Protein AF-A0A9E4TEK5-F1 (afdb_monomer)

Solvent-accessible surface area (backbone atoms only — not comparable to full-atom values): 11184 Å² total; per-residue (Å²): 120,71,70,62,55,54,56,50,54,50,52,52,56,57,57,62,67,70,74,69,88,72,80,77,89,81,78,82,79,94,78,80,88,75,90,68,97,64,90,70,78,70,81,81,81,64,63,72,41,79,44,62,15,74,85,76,63,48,76,40,78,48,37,32,71,54,47,53,50,29,58,75,71,70,45,89,71,78,82,59,56,41,70,67,62,52,48,52,51,55,47,67,73,70,66,83,79,86,80,83,88,89,76,88,77,76,63,100,74,75,64,94,73,92,74,72,81,75,66,67,32,84,42,61,16,71,84,79,64,50,82,36,77,33,81,56,82,86,81,77,88,62,86,44,62,40,76,69,58,40,52,55,52,50,54,57,51,50,54,54,51,50,56,57,58,75,76,109

Radius of gyration: 35.4 Å; Cα contacts (8 Å, |Δi|>4): 98; chains: 1; bounding box: 81×54×98 Å

Sequence (168 aa):
MVFAIGVFVYLLVTIVFVQDGVYNDANLEPALVIKSPNHRRLPVSFVDRVLVCRDCGAKFAFTAGEQTFYASRGLENDPARCQRCRNARRAGAGSESPMGQGYVSYGPFASFGGRTPRQMHPATCDRCGELTEVPFMPRGDRPVYCSECFAMVRAATEDVAQVRARRR

Nearest PDB structures (foldseek):
  7vy3-assembly1_H  TM=2.499E-01  e=8.207E+00  Cereibacter sphaeroides f. sp. denitrificans
  9g6k-assembly1_LG  TM=1.595E-01  e=9.337E+00  Toxoplasma gondii

Structure (mmCIF, N/CA/C/O backbone):
data_AF-A0A9E4TEK5-F1
#
_entry.id   AF-A0A9E4TEK5-F1
#
loop_
_atom_site.group_PDB
_atom_site.id
_atom_site.type_symbol
_atom_site.label_atom_id
_atom_site.label_alt_id
_atom_site.label_comp_id
_atom_site.label_asym_id
_atom_site.label_entity_id
_atom_site.label_seq_id
_atom_site.pdbx_PDB_ins_code
_atom_site.Cartn_x
_atom_site.Cartn_y
_atom_site.Cartn_z
_atom_site.occupancy
_atom_site.B_iso_or_equiv
_atom_site.auth_seq_id
_atom_site.auth_comp_id
_atom_site.auth_asym_id
_atom_site.auth_atom_id
_atom_site.pdbx_PDB_model_num
ATOM 1 N N . MET A 1 1 ? 53.551 -24.738 -68.660 1.00 59.34 1 MET A N 1
ATOM 2 C CA . MET A 1 1 ? 54.115 -23.875 -67.593 1.00 59.34 1 MET A CA 1
ATOM 3 C C . MET A 1 1 ? 53.092 -22.910 -66.976 1.00 59.34 1 MET A C 1
ATOM 5 O O . MET A 1 1 ? 53.256 -22.565 -65.818 1.00 59.34 1 MET A O 1
ATOM 9 N N . VAL A 1 2 ? 52.005 -22.539 -67.670 1.00 56.16 2 VAL A N 1
ATOM 10 C CA . VAL A 1 2 ? 50.978 -21.596 -67.160 1.00 56.16 2 VAL A CA 1
ATOM 11 C C . VAL A 1 2 ? 50.070 -22.195 -66.063 1.00 56.16 2 VAL A C 1
ATOM 13 O O . VAL A 1 2 ? 49.671 -21.491 -65.143 1.00 56.16 2 VAL A O 1
ATOM 16 N N . PHE A 1 3 ? 49.820 -23.511 -66.084 1.00 57.38 3 PHE A N 1
ATOM 17 C CA . PHE A 1 3 ? 48.978 -24.185 -65.078 1.00 57.38 3 PHE A CA 1
ATOM 18 C C . PHE A 1 3 ? 49.604 -24.261 -63.672 1.00 57.38 3 PHE A C 1
ATOM 20 O O . PHE A 1 3 ? 48.878 -24.249 -62.685 1.00 57.38 3 PHE A O 1
ATOM 27 N N . ALA A 1 4 ? 50.937 -24.284 -63.555 1.00 64.50 4 ALA A N 1
ATOM 28 C CA . ALA A 1 4 ? 51.619 -24.369 -62.258 1.00 64.50 4 ALA A CA 1
ATOM 29 C C . ALA A 1 4 ? 51.625 -23.028 -61.500 1.00 64.50 4 ALA A C 1
ATOM 31 O O . ALA A 1 4 ? 51.549 -23.005 -60.275 1.00 64.50 4 ALA A O 1
ATOM 32 N N . ILE A 1 5 ? 51.651 -21.909 -62.231 1.00 70.75 5 ILE A N 1
ATOM 33 C CA . ILE A 1 5 ? 51.621 -20.558 -61.652 1.00 70.75 5 ILE A CA 1
ATOM 34 C C . ILE A 1 5 ? 50.225 -20.263 -61.080 1.00 70.75 5 ILE A C 1
ATOM 36 O O . ILE A 1 5 ? 50.113 -19.693 -59.999 1.00 70.75 5 ILE A O 1
ATOM 40 N N . GLY A 1 6 ? 49.158 -20.729 -61.743 1.00 67.81 6 GLY A N 1
ATOM 41 C CA . GLY A 1 6 ? 47.777 -20.545 -61.279 1.00 67.81 6 GLY A CA 1
ATOM 42 C C . GLY A 1 6 ? 47.461 -21.261 -59.961 1.00 67.81 6 GLY A C 1
ATOM 43 O O . GLY A 1 6 ? 46.843 -20.672 -59.079 1.00 67.81 6 GLY A O 1
ATOM 44 N N . VAL A 1 7 ? 47.940 -22.498 -59.783 1.00 73.00 7 VAL A N 1
ATOM 45 C CA . VAL A 1 7 ? 47.746 -23.263 -58.534 1.00 73.00 7 VAL A CA 1
ATOM 46 C C . VAL A 1 7 ? 48.543 -22.651 -57.377 1.00 73.00 7 VAL A C 1
ATOM 48 O O . VAL A 1 7 ? 48.069 -22.645 -56.244 1.00 73.00 7 VAL A O 1
ATOM 51 N N . PHE A 1 8 ? 49.713 -22.070 -57.659 1.00 73.75 8 PHE A N 1
ATOM 52 C CA . PHE A 1 8 ? 50.552 -21.414 -56.654 1.00 73.75 8 PHE A CA 1
ATOM 53 C C . PHE A 1 8 ? 49.972 -20.068 -56.194 1.00 73.75 8 PHE A C 1
ATOM 55 O O . PHE A 1 8 ? 49.961 -19.782 -55.000 1.00 73.75 8 PHE A O 1
ATOM 62 N N . VAL A 1 9 ? 49.407 -19.273 -57.112 1.00 72.69 9 VAL A N 1
ATOM 63 C CA . VAL A 1 9 ? 48.682 -18.036 -56.764 1.00 72.69 9 VAL A CA 1
ATOM 64 C C . VAL A 1 9 ? 47.406 -18.356 -55.981 1.00 72.69 9 VAL A C 1
ATOM 66 O O . VAL A 1 9 ? 47.109 -17.669 -55.010 1.00 72.69 9 VAL A O 1
ATOM 69 N N . TYR A 1 10 ? 46.688 -19.430 -56.326 1.00 70.94 10 TYR A N 1
ATOM 70 C CA . TYR A 1 10 ? 45.492 -19.845 -55.586 1.00 70.94 10 TYR A CA 1
ATOM 71 C C . TYR A 1 10 ? 45.824 -20.323 -54.162 1.00 70.94 10 TYR A C 1
ATOM 73 O O . TYR A 1 10 ? 45.184 -19.884 -53.209 1.00 70.94 10 TYR A O 1
ATOM 81 N N . LEU A 1 11 ? 46.873 -21.140 -53.993 1.00 73.56 11 LEU A N 1
ATOM 82 C CA . LEU A 1 11 ? 47.337 -21.578 -52.670 1.00 73.56 11 LEU A CA 1
ATOM 83 C C . LEU 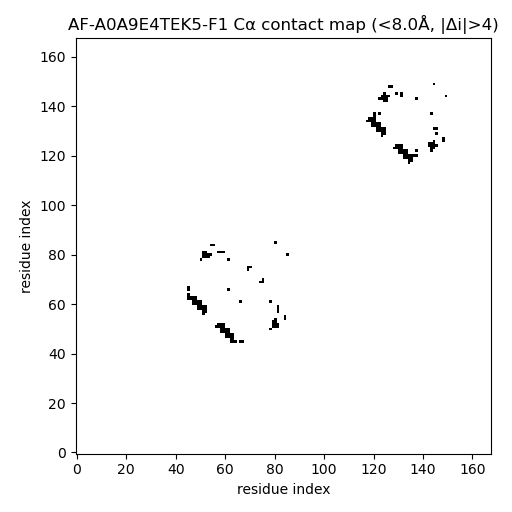A 1 11 ? 47.817 -20.401 -51.809 1.00 73.56 11 LEU A C 1
ATOM 85 O O . LEU A 1 11 ? 47.437 -20.310 -50.643 1.00 73.56 11 LEU A O 1
ATOM 89 N N . LEU A 1 12 ? 48.577 -19.458 -52.374 1.00 70.88 12 LEU A N 1
ATOM 90 C CA . LEU A 1 12 ? 49.027 -18.274 -51.635 1.00 70.88 12 LEU A CA 1
ATOM 91 C C . LEU A 1 12 ? 47.870 -17.336 -51.245 1.00 70.88 12 LEU A C 1
ATOM 93 O O . LEU A 1 12 ? 47.862 -16.839 -50.121 1.00 70.88 12 LEU A O 1
ATOM 97 N N . VAL A 1 13 ? 46.859 -17.146 -52.104 1.00 69.12 13 VAL A N 1
ATOM 98 C CA . VAL A 1 13 ? 45.663 -16.338 -51.778 1.00 69.12 13 VAL A CA 1
ATOM 99 C C . VAL A 1 13 ? 44.823 -16.993 -50.675 1.00 69.12 13 VAL A C 1
ATOM 101 O O . VAL A 1 13 ? 44.329 -16.290 -49.796 1.00 69.12 13 VAL A O 1
ATOM 104 N N . THR A 1 14 ? 44.713 -18.326 -50.650 1.00 66.50 14 THR A N 1
ATOM 105 C CA . THR A 1 14 ? 44.020 -19.030 -49.555 1.00 66.50 14 THR A CA 1
ATOM 106 C C . THR A 1 14 ? 44.777 -18.996 -48.228 1.00 66.50 14 THR A C 1
ATOM 108 O O . THR A 1 14 ? 44.142 -18.953 -47.181 1.00 66.50 14 THR A O 1
ATOM 111 N N . ILE A 1 15 ? 46.115 -18.981 -48.244 1.00 65.44 15 ILE A N 1
ATOM 112 C CA . ILE A 1 15 ? 46.922 -18.965 -47.013 1.00 65.44 15 ILE A CA 1
ATOM 113 C C . ILE A 1 15 ? 46.878 -17.583 -46.339 1.00 65.44 15 ILE A C 1
ATOM 115 O O . ILE A 1 15 ? 46.765 -17.516 -45.118 1.00 65.44 15 ILE A O 1
ATOM 119 N N . VAL A 1 16 ? 46.885 -16.484 -47.108 1.00 61.62 16 VAL A N 1
ATOM 120 C CA . VAL A 1 16 ? 46.790 -15.117 -46.551 1.00 61.62 16 VAL A CA 1
ATOM 121 C C . VAL A 1 16 ? 45.400 -14.830 -45.958 1.00 61.62 16 VAL A C 1
ATOM 123 O O . VAL A 1 16 ? 45.299 -14.163 -44.935 1.00 61.62 16 VAL A O 1
ATOM 126 N N . PHE A 1 17 ? 44.324 -15.391 -46.520 1.00 57.84 17 PHE A N 1
ATOM 127 C CA . PHE A 1 17 ? 42.950 -15.177 -46.030 1.00 57.84 17 PHE A CA 1
ATOM 128 C C . PHE A 1 17 ? 42.612 -15.872 -44.694 1.00 57.84 17 PHE A C 1
ATOM 130 O O . PHE A 1 17 ? 41.529 -15.649 -44.159 1.00 57.84 17 PHE A O 1
ATOM 137 N N . VAL A 1 18 ? 43.495 -16.722 -44.150 1.00 58.50 18 VAL A N 1
ATOM 138 C CA . VAL A 1 18 ? 43.225 -17.515 -42.929 1.00 58.50 18 VAL A CA 1
ATOM 139 C C . VAL A 1 18 ? 43.857 -16.910 -41.663 1.00 58.50 18 VAL A C 1
ATOM 141 O O . VAL A 1 18 ? 43.539 -17.349 -40.560 1.00 58.50 18 VAL A O 1
ATOM 144 N N . GLN A 1 19 ? 44.715 -15.888 -41.773 1.00 54.97 19 GLN A N 1
ATOM 145 C CA . GLN A 1 19 ? 45.411 -15.303 -40.611 1.00 54.97 19 GLN A CA 1
ATOM 146 C C . GLN A 1 19 ? 44.810 -13.998 -40.071 1.00 54.97 19 GLN A C 1
ATOM 148 O O . GLN A 1 19 ? 45.078 -13.663 -38.919 1.00 54.97 19 GLN A O 1
ATOM 153 N N . ASP A 1 20 ? 43.917 -13.338 -40.810 1.00 56.41 20 ASP A N 1
ATOM 154 C CA . ASP A 1 20 ? 43.169 -12.183 -40.305 1.00 56.41 20 ASP A CA 1
ATOM 155 C C . ASP A 1 20 ? 41.772 -12.625 -39.847 1.00 56.41 20 ASP A C 1
ATOM 157 O O . ASP A 1 20 ? 40.776 -12.543 -40.567 1.00 56.41 20 ASP A O 1
ATOM 161 N N . GLY A 1 21 ? 41.723 -13.152 -38.622 1.00 56.75 21 GLY A N 1
ATOM 162 C CA . GLY A 1 21 ? 40.513 -13.577 -37.921 1.00 56.75 21 GLY A CA 1
ATOM 163 C C . GLY A 1 21 ? 39.547 -12.429 -37.616 1.00 56.75 21 GLY A C 1
ATOM 164 O O . GLY A 1 21 ? 39.423 -12.008 -36.469 1.00 56.75 21 GLY A O 1
ATOM 165 N N . VAL A 1 22 ? 38.821 -11.959 -38.629 1.00 58.84 22 VAL A N 1
ATOM 166 C CA . VAL A 1 22 ? 37.708 -11.012 -38.477 1.00 58.84 22 VAL A CA 1
ATOM 167 C C . VAL A 1 22 ? 36.498 -11.520 -39.266 1.00 58.84 22 VAL A C 1
ATOM 169 O O . VAL A 1 22 ? 36.065 -10.934 -40.257 1.00 58.84 22 VAL A O 1
ATOM 172 N N . TYR A 1 23 ? 35.947 -12.660 -38.839 1.00 49.72 23 TYR A N 1
ATOM 173 C CA . TYR A 1 23 ? 34.588 -13.036 -39.223 1.00 49.72 23 TYR A CA 1
ATOM 174 C C . TYR A 1 23 ? 33.634 -12.163 -38.406 1.00 49.72 23 TYR A C 1
ATOM 176 O O . TYR A 1 23 ? 33.535 -12.297 -37.192 1.00 49.72 23 TYR A O 1
ATOM 184 N N . ASN A 1 24 ? 33.005 -11.199 -39.074 1.00 54.41 24 ASN A N 1
ATOM 185 C CA . ASN A 1 24 ? 32.026 -10.302 -38.476 1.00 54.41 24 ASN A CA 1
ATOM 186 C C . ASN A 1 24 ? 30.820 -11.110 -37.962 1.00 54.41 24 ASN A C 1
ATOM 188 O O . ASN A 1 24 ? 30.059 -11.668 -38.755 1.00 54.41 24 ASN A O 1
ATOM 192 N N . ASP A 1 25 ? 30.636 -11.128 -36.641 1.00 57.56 25 ASP A N 1
ATOM 193 C CA . ASP A 1 25 ? 29.573 -11.815 -35.892 1.00 57.56 25 ASP A CA 1
ATOM 194 C C . ASP A 1 25 ? 28.184 -11.168 -36.073 1.00 57.56 25 ASP A C 1
ATOM 196 O O . ASP A 1 25 ? 27.523 -10.768 -35.115 1.00 57.56 25 ASP A O 1
ATOM 200 N N . ALA A 1 26 ? 27.723 -11.030 -37.315 1.00 56.62 26 ALA A N 1
ATOM 201 C CA . ALA A 1 26 ? 26.467 -10.354 -37.637 1.00 56.62 26 ALA A CA 1
ATOM 202 C C . ALA A 1 26 ? 25.371 -11.274 -38.196 1.00 56.62 26 ALA A C 1
ATOM 204 O O . ALA A 1 26 ? 24.425 -10.743 -38.758 1.00 56.62 26 ALA A O 1
ATOM 205 N N . ASN A 1 27 ? 25.459 -12.607 -38.063 1.00 58.75 27 ASN A N 1
ATOM 206 C CA . ASN A 1 27 ? 24.384 -13.539 -38.462 1.00 58.75 27 ASN A CA 1
ATOM 207 C C . ASN A 1 27 ? 24.446 -14.897 -37.727 1.00 58.75 27 ASN A C 1
ATOM 209 O O . ASN A 1 27 ? 24.554 -15.948 -38.357 1.00 58.75 27 ASN A O 1
ATOM 213 N N . LEU A 1 28 ? 24.353 -14.903 -36.392 1.00 52.94 28 LEU A N 1
ATOM 214 C CA . LEU A 1 28 ? 23.993 -16.123 -35.659 1.00 52.94 28 LEU A CA 1
ATOM 215 C C . LEU A 1 28 ? 22.477 -16.132 -35.433 1.00 52.94 28 LEU A C 1
ATOM 217 O O . LEU A 1 28 ? 21.955 -15.437 -34.561 1.00 52.94 28 LEU A O 1
ATOM 221 N N . GLU A 1 29 ? 21.765 -16.901 -36.254 1.00 60.53 29 GLU A N 1
ATOM 222 C CA . GLU A 1 29 ? 20.348 -17.187 -36.043 1.00 60.53 29 GLU A CA 1
ATOM 223 C C . GLU A 1 29 ? 20.120 -17.898 -34.691 1.00 60.53 29 GLU A C 1
ATOM 225 O O . GLU A 1 29 ? 20.876 -18.808 -34.331 1.00 60.53 29 GLU A O 1
ATOM 230 N N . PRO A 1 30 ? 19.063 -17.554 -33.930 1.00 61.72 30 PRO A N 1
ATOM 231 C CA . PRO A 1 30 ? 18.722 -18.238 -32.691 1.00 61.72 30 PRO A CA 1
ATOM 232 C C . PRO A 1 30 ? 17.824 -19.445 -32.992 1.00 61.72 30 PRO A C 1
ATOM 234 O O . PRO A 1 30 ? 16.600 -19.362 -32.904 1.00 61.72 30 PRO A O 1
ATOM 237 N N . ALA A 1 31 ? 18.414 -20.588 -33.335 1.00 53.88 31 ALA A N 1
ATOM 238 C CA . ALA A 1 31 ? 17.644 -21.807 -33.574 1.00 53.88 31 ALA A CA 1
ATOM 239 C C . ALA A 1 31 ? 18.323 -23.048 -32.991 1.00 53.88 31 ALA A C 1
ATOM 241 O O . ALA A 1 31 ? 18.856 -23.869 -33.721 1.00 53.88 31 ALA A O 1
ATOM 242 N N . LEU A 1 32 ? 18.231 -23.227 -31.670 1.00 47.25 32 LEU A N 1
ATOM 243 C CA . LEU A 1 32 ? 18.321 -24.550 -31.041 1.00 47.25 32 LEU A CA 1
ATOM 244 C C . LEU A 1 32 ? 17.218 -24.688 -29.983 1.00 47.25 32 LEU A C 1
ATOM 246 O O . LEU A 1 32 ? 17.450 -24.622 -28.777 1.00 47.25 32 LEU A O 1
ATOM 250 N N . VAL A 1 33 ? 15.983 -24.889 -30.454 1.00 54.00 33 VAL A N 1
ATOM 251 C CA . VAL A 1 33 ? 14.885 -25.422 -29.635 1.00 54.00 33 VAL A CA 1
ATOM 252 C C . VAL A 1 33 ? 15.150 -26.912 -29.436 1.00 54.00 33 VAL A C 1
ATOM 254 O O . VAL A 1 33 ? 14.679 -27.759 -30.192 1.00 54.00 33 VAL A O 1
ATOM 257 N N . ILE A 1 34 ? 15.929 -27.243 -28.412 1.00 55.84 34 ILE A N 1
ATOM 258 C CA . ILE A 1 34 ? 16.062 -28.620 -27.943 1.00 55.84 34 ILE A CA 1
ATOM 259 C C . ILE A 1 34 ? 14.857 -28.887 -27.034 1.00 55.84 34 ILE A C 1
ATOM 261 O O . ILE A 1 34 ? 14.800 -28.406 -25.901 1.00 55.84 34 ILE A O 1
ATOM 265 N N . LYS A 1 35 ? 13.856 -29.629 -27.523 1.00 55.50 35 LYS A N 1
ATOM 266 C CA . LYS A 1 35 ? 12.776 -30.166 -26.680 1.00 55.50 35 LYS A CA 1
ATOM 267 C C . LYS A 1 35 ? 13.348 -31.281 -25.796 1.00 55.50 35 LYS A C 1
ATOM 269 O O . LYS A 1 35 ? 13.245 -32.455 -26.135 1.00 55.50 35 LYS A O 1
ATOM 274 N N . SER A 1 36 ? 13.965 -30.912 -24.675 1.00 53.75 36 SER A N 1
ATOM 275 C CA . SER A 1 36 ? 14.402 -31.863 -23.644 1.00 53.75 36 SER A CA 1
ATOM 276 C C . SER A 1 36 ? 13.322 -32.028 -22.560 1.00 53.75 36 SER A C 1
ATOM 278 O O . SER A 1 36 ? 12.858 -31.024 -22.020 1.00 53.75 36 SER A O 1
ATOM 280 N N . PRO A 1 37 ? 12.939 -33.265 -22.180 1.00 62.66 37 PRO A N 1
ATOM 281 C CA . PRO A 1 37 ? 11.827 -33.549 -21.263 1.00 62.66 37 PRO A CA 1
ATOM 282 C C . PRO A 1 37 ? 12.217 -33.519 -19.769 1.00 62.66 37 PRO A C 1
ATOM 284 O O . PRO A 1 37 ? 11.575 -34.161 -18.946 1.00 62.66 37 PRO A O 1
ATOM 287 N N . ASN A 1 38 ? 13.271 -32.792 -19.388 1.00 55.53 38 ASN A N 1
ATOM 288 C CA . ASN A 1 38 ? 13.745 -32.721 -18.002 1.00 55.53 38 ASN A CA 1
ATOM 289 C C . ASN A 1 38 ? 13.880 -31.260 -17.551 1.00 55.53 38 ASN A C 1
ATOM 291 O O . ASN A 1 38 ? 14.810 -30.562 -17.952 1.00 55.53 38 ASN A O 1
ATOM 295 N N . HIS A 1 39 ? 12.959 -30.807 -16.692 1.00 57.53 39 HIS A N 1
ATOM 296 C CA . HIS A 1 39 ? 12.888 -29.452 -16.127 1.00 57.53 39 HIS A CA 1
ATOM 297 C C . HIS A 1 39 ? 14.007 -29.152 -15.111 1.00 57.53 39 HIS A C 1
ATOM 299 O O . HIS A 1 39 ? 13.749 -28.787 -13.963 1.00 57.53 39 HIS A O 1
ATOM 305 N N . ARG A 1 40 ? 15.275 -29.231 -15.520 1.00 59.75 40 ARG A N 1
ATOM 306 C CA . ARG A 1 40 ? 16.307 -28.427 -14.858 1.00 59.75 40 ARG A CA 1
ATOM 307 C C . ARG A 1 40 ? 16.132 -27.004 -15.375 1.00 59.75 40 ARG A C 1
ATOM 309 O O . ARG A 1 40 ? 16.456 -26.734 -16.527 1.00 59.75 40 ARG A O 1
ATOM 316 N N . ARG A 1 41 ? 15.544 -26.120 -14.556 1.00 58.97 41 ARG A N 1
ATOM 317 C CA . ARG A 1 41 ? 15.435 -24.686 -14.870 1.00 58.97 41 ARG A CA 1
ATOM 318 C C . ARG A 1 41 ? 16.840 -24.174 -15.180 1.00 58.97 41 ARG A C 1
ATOM 320 O O . ARG A 1 41 ? 17.660 -24.057 -14.273 1.00 58.97 41 ARG A O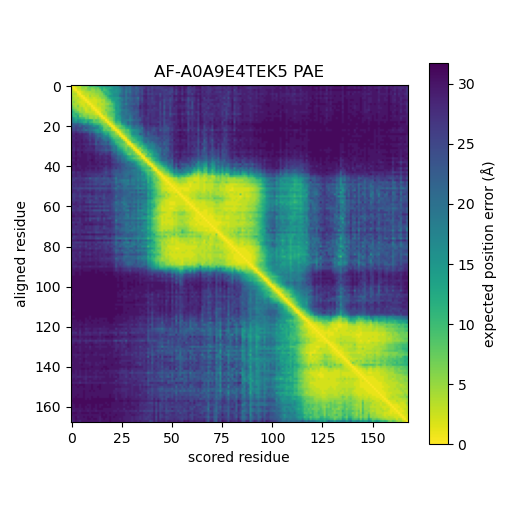 1
ATOM 327 N N . LEU A 1 42 ? 17.116 -23.906 -16.454 1.00 52.16 42 LEU A N 1
ATOM 328 C CA . LEU A 1 42 ? 18.268 -23.104 -16.840 1.00 52.16 42 LEU A CA 1
ATOM 329 C C . LEU A 1 42 ? 18.148 -21.764 -16.093 1.00 52.16 42 LEU A C 1
ATOM 331 O O . LEU A 1 42 ? 17.035 -21.231 -16.009 1.00 52.16 42 LEU A O 1
ATOM 335 N N . PRO A 1 43 ? 19.232 -21.245 -15.493 1.00 61.06 43 PRO A N 1
ATOM 336 C CA . PRO A 1 43 ? 19.185 -19.950 -14.833 1.00 61.06 43 PRO A CA 1
ATOM 337 C C . PRO A 1 43 ? 18.766 -18.912 -15.875 1.00 61.06 43 PRO A C 1
ATOM 339 O O . PRO A 1 43 ? 19.436 -18.739 -16.890 1.00 61.06 43 PRO A O 1
ATOM 342 N N . VAL A 1 44 ? 17.617 -18.270 -15.650 1.00 68.25 44 VAL A N 1
ATOM 343 C CA . VAL A 1 44 ? 17.122 -17.207 -16.525 1.00 68.25 44 VAL A CA 1
ATOM 344 C C . VAL A 1 44 ? 18.097 -16.044 -16.378 1.00 68.25 44 VAL A C 1
ATOM 346 O O . VAL A 1 44 ? 18.093 -15.349 -15.365 1.00 68.25 44 VAL A O 1
ATOM 349 N N . SER A 1 45 ? 19.003 -15.881 -17.340 1.00 78.12 45 SER A N 1
ATOM 350 C CA . SER A 1 45 ? 19.890 -14.725 -17.387 1.00 78.12 45 SER A CA 1
ATOM 351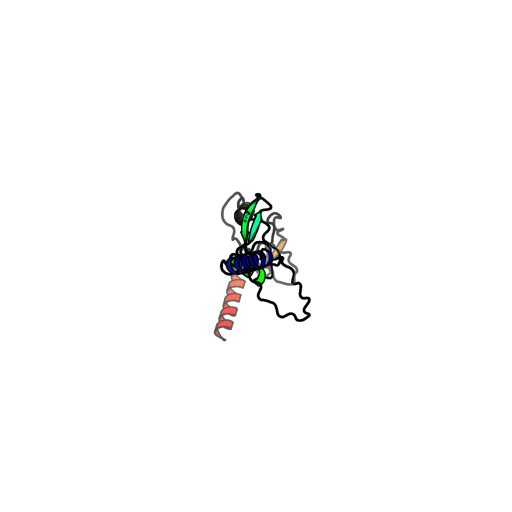 C C . SER A 1 45 ? 19.049 -13.512 -17.763 1.00 78.12 45 SER A C 1
ATOM 353 O O . SER A 1 45 ? 18.574 -13.402 -18.894 1.00 78.12 45 SER A O 1
ATOM 355 N N . PHE A 1 46 ? 18.821 -12.627 -16.801 1.00 83.19 46 PHE A N 1
ATOM 356 C CA . PHE A 1 46 ? 18.084 -11.395 -17.035 1.00 83.19 46 PHE A CA 1
ATOM 357 C C . PHE A 1 46 ? 19.005 -10.365 -17.692 1.00 83.19 46 PHE A C 1
ATOM 359 O O . PHE A 1 46 ? 20.112 -10.124 -17.213 1.00 83.19 46 PHE A O 1
ATOM 366 N N . VAL A 1 47 ? 18.543 -9.773 -18.791 1.00 87.31 47 VAL A N 1
ATOM 367 C CA . VAL A 1 47 ? 19.270 -8.755 -19.563 1.00 87.31 47 VAL A CA 1
ATOM 368 C C . VAL A 1 47 ? 18.399 -7.516 -19.652 1.00 87.31 47 VAL A C 1
ATOM 370 O O . VAL A 1 47 ? 17.188 -7.633 -19.844 1.00 87.31 47 VAL A O 1
ATOM 373 N N . ASP A 1 48 ? 19.004 -6.339 -19.531 1.00 88.81 48 ASP A N 1
ATOM 374 C CA . ASP A 1 48 ? 18.297 -5.066 -19.620 1.00 88.81 48 ASP A CA 1
ATOM 375 C C . ASP A 1 48 ? 17.505 -4.960 -20.930 1.00 88.81 48 ASP A C 1
ATOM 377 O O . ASP A 1 48 ? 18.045 -5.096 -22.030 1.00 88.81 48 ASP A O 1
ATOM 381 N N . ARG A 1 49 ? 16.199 -4.702 -20.809 1.00 89.44 49 ARG A N 1
ATOM 382 C CA . ARG A 1 49 ? 15.282 -4.559 -21.945 1.00 89.44 49 ARG A CA 1
ATOM 383 C C . ARG A 1 49 ? 14.650 -3.178 -21.930 1.00 89.44 49 ARG A C 1
ATOM 385 O O . ARG A 1 49 ? 14.209 -2.708 -20.889 1.00 89.44 49 ARG A O 1
ATOM 392 N N . VAL A 1 50 ? 14.539 -2.533 -23.086 1.00 92.06 50 VAL A N 1
ATOM 393 C CA . VAL A 1 50 ? 13.823 -1.254 -23.213 1.00 92.06 50 VAL A CA 1
ATOM 394 C C . VAL A 1 50 ? 12.376 -1.512 -23.632 1.00 92.06 50 VAL A C 1
ATOM 396 O O . VAL A 1 50 ? 12.135 -2.156 -24.651 1.00 92.06 50 VAL A O 1
ATOM 399 N N . LEU A 1 51 ? 11.414 -1.000 -22.860 1.00 92.44 51 LEU A N 1
ATOM 400 C CA . LEU A 1 51 ? 9.978 -1.078 -23.145 1.00 92.44 51 LEU A CA 1
ATOM 401 C C . LEU A 1 51 ? 9.391 0.307 -23.426 1.00 92.44 51 LEU A C 1
ATOM 403 O O . LEU A 1 51 ? 9.955 1.337 -23.059 1.00 92.44 51 LEU A O 1
ATOM 407 N N . VAL A 1 52 ? 8.225 0.326 -24.071 1.00 94.94 52 VAL A N 1
ATOM 408 C CA . VAL A 1 52 ? 7.480 1.547 -24.400 1.00 94.94 52 VAL A CA 1
ATOM 409 C C . VAL A 1 52 ? 6.292 1.688 -23.454 1.00 94.94 52 VAL A C 1
ATOM 411 O O . VAL A 1 52 ? 5.489 0.770 -23.301 1.00 94.94 52 VAL A O 1
ATOM 414 N N . CYS A 1 53 ? 6.166 2.844 -22.803 1.00 94.81 53 CYS A N 1
ATOM 415 C CA . CYS A 1 53 ? 5.037 3.117 -21.919 1.00 94.81 53 CYS A CA 1
ATOM 416 C C . CYS A 1 53 ? 3.726 3.233 -22.709 1.00 94.81 53 CYS A C 1
ATOM 418 O O . CYS A 1 53 ? 3.633 4.051 -23.622 1.00 94.81 53 CYS A O 1
ATOM 420 N N . ARG A 1 54 ? 2.677 2.515 -22.287 1.00 93.12 54 ARG A N 1
ATOM 421 C CA . ARG A 1 54 ? 1.341 2.609 -22.905 1.00 93.12 54 ARG A CA 1
ATOM 422 C C . ARG A 1 54 ? 0.690 3.994 -22.784 1.00 93.12 54 ARG A C 1
ATOM 424 O O . ARG A 1 54 ? -0.086 4.367 -23.653 1.00 93.12 54 ARG A O 1
ATOM 431 N N . ASP A 1 55 ? 0.972 4.733 -21.709 1.00 90.12 55 ASP A N 1
ATOM 432 C CA . ASP A 1 55 ? 0.280 5.999 -21.422 1.00 90.12 55 ASP A CA 1
ATOM 433 C C . ASP A 1 55 ? 0.986 7.220 -22.041 1.00 90.12 55 ASP A C 1
ATOM 435 O O . ASP A 1 55 ? 0.320 8.148 -22.482 1.00 90.12 55 ASP A O 1
ATOM 439 N N . CYS A 1 56 ? 2.324 7.248 -22.060 1.00 93.88 56 CYS A N 1
ATOM 440 C CA . CYS A 1 56 ? 3.090 8.409 -22.538 1.00 93.88 56 CYS A CA 1
ATOM 441 C C . CYS A 1 56 ? 3.994 8.127 -23.743 1.00 93.88 56 CYS A C 1
ATOM 443 O O . CYS A 1 56 ? 4.666 9.040 -24.209 1.00 93.88 56 CYS A O 1
ATOM 445 N N . GLY A 1 57 ? 4.086 6.877 -24.210 1.00 91.81 57 GLY A N 1
ATOM 446 C CA . GLY A 1 57 ? 4.945 6.490 -25.336 1.00 91.81 57 GLY A CA 1
ATOM 447 C C . GLY A 1 57 ? 6.454 6.575 -25.066 1.00 91.81 57 GLY A C 1
ATOM 448 O O . GLY A 1 57 ? 7.251 6.202 -25.923 1.00 91.81 57 GLY A O 1
ATOM 449 N N . ALA A 1 58 ? 6.878 7.036 -23.885 1.00 92.88 58 ALA A N 1
ATOM 450 C CA . ALA A 1 58 ? 8.292 7.128 -23.543 1.00 92.88 58 ALA A CA 1
ATOM 451 C C . ALA A 1 58 ? 8.916 5.734 -23.391 1.00 92.88 58 ALA A C 1
ATOM 453 O O . ALA A 1 58 ? 8.329 4.837 -22.774 1.00 92.88 58 ALA A O 1
ATOM 454 N N . LYS A 1 59 ? 10.135 5.588 -23.916 1.00 93.69 59 LYS A N 1
ATOM 455 C CA . LYS A 1 59 ? 10.981 4.411 -23.709 1.00 93.69 59 LYS A CA 1
ATOM 456 C C . LYS A 1 59 ? 11.510 4.416 -22.273 1.00 93.69 59 LYS A C 1
ATOM 458 O O . LYS A 1 59 ? 11.973 5.451 -21.798 1.00 93.69 59 LYS A O 1
ATOM 463 N N . PHE A 1 60 ? 11.438 3.285 -21.585 1.00 93.56 60 PHE A N 1
ATOM 464 C CA . PHE A 1 60 ? 12.015 3.105 -20.252 1.00 93.56 60 PHE A CA 1
ATOM 465 C C . PHE A 1 60 ? 12.726 1.751 -20.156 1.00 93.56 60 PHE A C 1
ATOM 467 O O . PHE A 1 60 ? 12.362 0.807 -20.855 1.00 93.56 60 PHE A O 1
ATOM 474 N N . ALA A 1 61 ? 13.759 1.671 -19.318 1.00 92.75 61 ALA A N 1
ATOM 475 C CA . ALA A 1 61 ? 14.538 0.453 -19.124 1.00 92.75 61 ALA A CA 1
ATOM 476 C C . ALA A 1 61 ? 13.890 -0.438 -18.056 1.00 92.75 61 ALA A C 1
ATOM 478 O O . ALA A 1 61 ? 13.607 0.029 -16.957 1.00 92.75 61 ALA A O 1
ATOM 479 N N . PHE A 1 62 ? 13.678 -1.706 -18.393 1.00 92.62 62 PHE A N 1
ATOM 480 C CA . PHE A 1 62 ? 13.349 -2.797 -17.485 1.00 92.62 62 PHE A CA 1
ATOM 481 C C . PHE A 1 62 ? 14.630 -3.581 -17.227 1.00 92.62 62 PHE A C 1
ATOM 483 O O . PHE A 1 62 ? 15.046 -4.428 -18.025 1.00 92.62 62 PHE A O 1
ATOM 490 N N . THR A 1 63 ? 15.308 -3.207 -16.147 1.00 93.38 63 THR A N 1
ATOM 491 C CA . THR A 1 63 ? 16.659 -3.688 -15.848 1.00 93.38 63 THR A CA 1
ATOM 492 C C . THR A 1 63 ? 16.649 -5.146 -15.391 1.00 93.38 63 THR A C 1
ATOM 494 O O . THR A 1 63 ? 15.628 -5.669 -14.937 1.00 93.38 63 THR A O 1
ATOM 497 N N . ALA A 1 64 ? 17.800 -5.811 -15.455 1.00 88.88 64 ALA A N 1
ATOM 498 C CA . ALA A 1 64 ? 17.986 -7.167 -14.948 1.00 88.88 64 ALA A CA 1
ATOM 499 C C . ALA A 1 64 ? 17.604 -7.282 -13.456 1.00 88.88 64 ALA A C 1
ATOM 501 O O . ALA A 1 64 ? 16.995 -8.267 -13.029 1.00 88.88 64 ALA A O 1
ATOM 502 N N . GLY A 1 65 ? 17.876 -6.237 -12.666 1.00 88.81 65 GLY A N 1
ATOM 503 C CA . GLY A 1 65 ? 17.456 -6.147 -11.265 1.00 88.81 65 GLY A CA 1
ATOM 504 C C . GLY A 1 65 ? 15.934 -6.084 -11.091 1.00 88.81 65 GLY A C 1
ATOM 505 O O . GLY A 1 65 ? 15.380 -6.732 -10.207 1.00 88.81 65 GLY A O 1
ATOM 506 N N . GLU A 1 66 ? 15.219 -5.372 -11.960 1.00 88.62 66 GLU A N 1
ATOM 507 C CA . GLU A 1 66 ? 13.753 -5.354 -11.916 1.00 88.62 66 GLU A 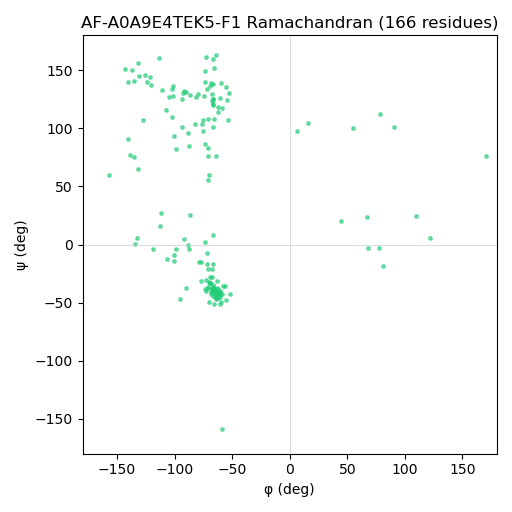CA 1
ATOM 508 C C . GLU A 1 66 ? 13.151 -6.687 -12.377 1.00 88.62 66 GLU A C 1
ATOM 510 O O . GLU A 1 66 ? 12.181 -7.160 -11.792 1.00 88.62 66 GLU A O 1
ATOM 515 N N . GLN A 1 67 ? 13.748 -7.347 -13.367 1.00 88.06 67 GLN A N 1
ATOM 516 C CA . GLN A 1 67 ? 13.283 -8.652 -13.844 1.00 88.06 67 GLN A CA 1
ATOM 517 C C . GLN A 1 67 ? 13.438 -9.753 -12.789 1.00 88.06 67 GLN A C 1
ATOM 519 O O . GLN A 1 67 ? 12.509 -10.533 -12.574 1.00 88.06 67 GLN A O 1
ATOM 524 N N . THR A 1 68 ? 14.563 -9.778 -12.065 1.00 86.06 68 THR A N 1
ATOM 525 C CA . THR A 1 68 ? 14.744 -10.696 -10.922 1.00 86.06 68 THR A CA 1
ATOM 526 C C . THR A 1 68 ? 13.699 -10.450 -9.835 1.00 86.06 68 THR A C 1
ATOM 528 O O . THR A 1 68 ? 13.131 -11.398 -9.285 1.00 86.06 68 THR A O 1
ATOM 531 N N . PHE A 1 69 ? 13.376 -9.180 -9.566 1.00 85.81 69 PHE A N 1
ATOM 532 C CA . PHE A 1 69 ? 12.317 -8.821 -8.631 1.00 85.81 69 PHE A CA 1
ATOM 533 C C . PHE A 1 69 ? 10.950 -9.343 -9.097 1.00 85.81 69 PHE A C 1
ATOM 535 O O . PHE A 1 69 ? 10.240 -9.962 -8.303 1.00 85.81 69 PHE A O 1
ATOM 542 N N . TYR A 1 70 ? 10.600 -9.166 -10.374 1.00 87.00 70 TYR A N 1
ATOM 543 C CA . TYR A 1 70 ? 9.332 -9.647 -10.938 1.00 87.00 70 TYR A CA 1
ATOM 544 C C . TYR A 1 70 ? 9.240 -11.177 -10.877 1.00 87.00 70 TYR A C 1
ATOM 546 O O . TYR A 1 70 ? 8.255 -11.706 -10.360 1.00 87.00 70 TYR A O 1
ATOM 554 N N . ALA A 1 71 ? 10.308 -11.881 -11.261 1.00 85.44 71 ALA A N 1
ATOM 555 C CA . ALA A 1 71 ? 10.383 -13.338 -11.185 1.00 85.44 71 ALA A CA 1
ATOM 556 C C . ALA A 1 71 ? 10.232 -13.863 -9.744 1.00 85.44 71 ALA A C 1
ATOM 558 O O . ALA A 1 71 ? 9.484 -14.811 -9.511 1.00 85.44 71 ALA A O 1
ATOM 559 N N . SER A 1 72 ? 10.875 -13.225 -8.756 1.00 85.06 72 SER A N 1
ATOM 560 C CA . SER A 1 72 ? 10.769 -13.633 -7.342 1.00 85.06 72 SER A CA 1
ATOM 561 C C . SER A 1 72 ? 9.373 -13.416 -6.746 1.00 85.06 72 SER A C 1
ATOM 563 O O . SER A 1 72 ? 8.966 -14.134 -5.835 1.00 85.06 72 SER A O 1
ATOM 565 N N . ARG A 1 73 ? 8.620 -12.441 -7.270 1.00 85.69 73 ARG A N 1
ATOM 566 C CA . ARG A 1 73 ? 7.242 -12.139 -6.862 1.00 85.69 73 ARG A CA 1
ATOM 567 C C . ARG A 1 73 ? 6.192 -12.943 -7.637 1.00 85.69 73 ARG A C 1
ATOM 569 O O . ARG A 1 73 ? 5.008 -12.762 -7.368 1.00 85.69 73 ARG A O 1
ATOM 576 N N . GLY A 1 74 ? 6.605 -13.797 -8.578 1.00 85.50 74 GLY A N 1
ATOM 577 C CA . GLY A 1 74 ? 5.690 -14.523 -9.463 1.00 85.50 74 GLY A CA 1
ATOM 578 C C . GLY A 1 74 ? 4.946 -13.608 -10.443 1.00 85.50 74 GLY A C 1
ATOM 579 O O . GLY A 1 74 ? 3.852 -13.942 -10.888 1.00 85.50 74 GLY A O 1
ATOM 580 N N . LEU A 1 75 ? 5.498 -12.429 -10.747 1.00 85.81 75 LEU A N 1
ATOM 581 C CA . LEU A 1 75 ? 4.962 -11.518 -11.755 1.00 85.81 75 LEU A CA 1
ATOM 582 C C . LEU A 1 75 ? 5.577 -11.881 -13.106 1.00 85.81 75 LEU A C 1
ATOM 584 O O . LEU A 1 75 ? 6.672 -11.446 -13.441 1.00 85.81 75 LEU A O 1
ATOM 588 N N . GLU A 1 76 ? 4.846 -12.680 -13.877 1.00 83.00 76 GLU A N 1
ATOM 589 C CA . GLU A 1 76 ? 5.240 -13.096 -15.231 1.00 83.00 76 GLU A CA 1
ATOM 590 C C . GLU A 1 76 ? 5.018 -11.992 -16.280 1.00 83.00 76 GLU A C 1
ATOM 592 O O . GLU A 1 76 ? 5.550 -12.062 -17.383 1.00 83.00 76 GLU A O 1
ATOM 597 N N . ASN A 1 77 ? 4.242 -10.957 -15.938 1.00 87.81 77 ASN A N 1
ATOM 598 C CA . ASN A 1 77 ? 3.885 -9.876 -16.851 1.00 87.81 77 ASN A CA 1
ATOM 599 C C . ASN A 1 77 ? 4.865 -8.700 -16.778 1.00 87.81 77 ASN A C 1
ATOM 601 O O . ASN A 1 77 ? 5.121 -8.155 -15.700 1.00 87.81 77 ASN A O 1
ATOM 605 N N . ASP A 1 78 ? 5.307 -8.242 -17.948 1.00 87.94 78 ASP A N 1
ATOM 606 C CA . ASP A 1 78 ? 6.183 -7.083 -18.088 1.00 87.94 78 ASP A CA 1
ATOM 607 C C . ASP A 1 78 ? 5.495 -5.765 -17.659 1.00 87.94 78 ASP A C 1
ATOM 609 O O . ASP A 1 78 ? 4.271 -5.601 -17.787 1.00 87.94 78 ASP A O 1
ATOM 613 N N . PRO A 1 79 ? 6.262 -4.765 -17.179 1.00 90.12 79 PRO A N 1
ATOM 614 C CA . PRO A 1 79 ? 5.703 -3.469 -16.821 1.00 90.12 79 PRO A CA 1
ATOM 615 C C . PRO A 1 79 ? 5.074 -2.771 -18.039 1.00 90.12 79 PRO A C 1
ATOM 617 O O . PRO A 1 79 ? 5.759 -2.393 -18.980 1.00 90.12 79 PRO A O 1
ATOM 620 N N . ALA A 1 80 ? 3.768 -2.498 -18.000 1.00 91.25 80 ALA A N 1
ATOM 621 C CA . ALA A 1 80 ? 3.082 -1.800 -19.100 1.00 91.25 80 ALA A CA 1
ATOM 622 C C . ALA A 1 80 ? 3.293 -0.268 -19.107 1.00 91.25 80 ALA A C 1
ATOM 624 O O . ALA A 1 80 ? 2.942 0.424 -20.067 1.00 91.25 80 ALA A O 1
ATOM 625 N N . ARG A 1 81 ? 3.781 0.302 -17.996 1.00 92.81 81 ARG A N 1
ATOM 626 C CA . ARG A 1 81 ? 3.861 1.754 -17.772 1.00 92.81 81 ARG A CA 1
ATOM 627 C C . ARG A 1 81 ? 5.155 2.134 -17.077 1.00 92.81 81 ARG A C 1
ATOM 629 O O . ARG A 1 81 ? 5.545 1.485 -16.101 1.00 92.81 81 ARG A O 1
ATOM 636 N N . CYS A 1 82 ? 5.737 3.246 -17.518 1.00 93.12 82 CYS A N 1
ATOM 637 C CA . CYS A 1 82 ? 6.927 3.818 -16.906 1.00 93.12 82 CYS A CA 1
ATOM 638 C C . CYS A 1 82 ? 6.644 4.329 -15.484 1.00 93.12 82 CYS A C 1
ATOM 640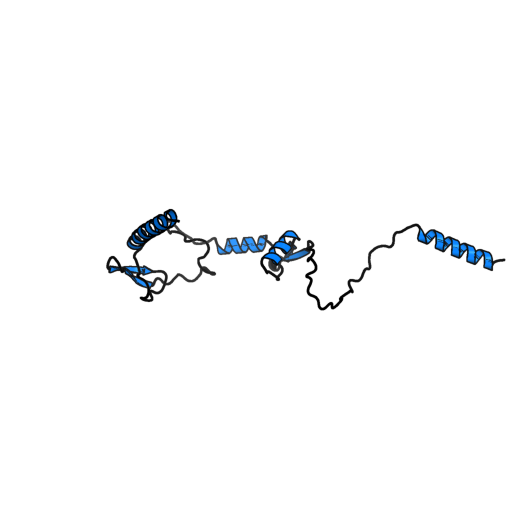 O O . CYS A 1 82 ? 5.502 4.628 -15.106 1.00 93.12 82 CYS A O 1
ATOM 642 N N . GLN A 1 83 ? 7.709 4.471 -14.697 1.00 87.94 83 GLN A N 1
ATOM 643 C CA . GLN A 1 83 ? 7.631 4.899 -13.302 1.00 87.94 83 GLN A CA 1
ATOM 644 C C . GLN A 1 83 ? 6.962 6.270 -13.139 1.00 87.94 83 GLN A C 1
ATOM 646 O O . GLN A 1 83 ? 6.182 6.457 -12.211 1.00 87.94 83 GLN A O 1
ATOM 651 N N . ARG A 1 84 ? 7.171 7.203 -14.079 1.00 90.25 84 ARG A N 1
ATOM 652 C CA . ARG A 1 84 ? 6.510 8.519 -14.059 1.00 90.25 84 ARG A CA 1
ATOM 653 C C . ARG A 1 84 ? 4.989 8.398 -14.137 1.00 90.25 84 ARG A C 1
ATOM 655 O O . ARG A 1 84 ? 4.302 8.945 -13.284 1.00 90.25 84 ARG A O 1
ATOM 662 N N . CYS A 1 85 ? 4.463 7.644 -15.103 1.00 91.62 85 CYS A N 1
ATOM 663 C CA . CYS A 1 85 ? 3.017 7.443 -15.251 1.00 91.62 85 CYS A CA 1
ATOM 664 C C . CYS A 1 85 ? 2.423 6.646 -14.083 1.00 91.62 85 CYS A C 1
ATOM 666 O O . CYS A 1 85 ? 1.307 6.925 -13.644 1.00 91.62 85 CYS A O 1
ATOM 668 N N . ARG A 1 86 ? 3.178 5.681 -13.540 1.00 87.06 86 ARG A N 1
ATOM 669 C CA . ARG A 1 86 ? 2.775 4.926 -12.347 1.00 87.06 86 ARG A CA 1
ATOM 670 C C . ARG A 1 86 ? 2.668 5.834 -11.119 1.00 87.06 86 ARG A C 1
ATOM 672 O O . ARG A 1 86 ? 1.656 5.797 -10.423 1.00 87.06 86 ARG A O 1
ATOM 679 N N . ASN A 1 87 ? 3.675 6.675 -10.894 1.00 84.25 87 ASN A N 1
ATOM 680 C CA . ASN A 1 87 ? 3.715 7.615 -9.777 1.00 84.25 87 ASN A CA 1
ATOM 681 C C . ASN A 1 87 ? 2.660 8.713 -9.928 1.00 84.25 87 ASN A C 1
ATOM 683 O O . ASN A 1 87 ? 1.968 9.005 -8.962 1.00 84.25 87 ASN A O 1
ATOM 687 N N . ALA A 1 88 ? 2.476 9.264 -11.131 1.00 84.31 88 ALA A N 1
ATOM 688 C CA . ALA A 1 88 ? 1.458 10.276 -11.406 1.00 84.31 88 ALA A CA 1
ATOM 689 C C . ALA A 1 88 ? 0.042 9.755 -11.125 1.00 84.31 88 ALA A C 1
ATOM 691 O O . ALA A 1 88 ? -0.758 10.448 -10.504 1.00 84.31 88 ALA A O 1
ATOM 692 N N . ARG A 1 89 ? -0.260 8.501 -11.493 1.00 80.81 89 ARG A N 1
ATOM 693 C CA . ARG A 1 89 ? -1.537 7.876 -11.118 1.00 80.81 89 ARG A CA 1
ATOM 694 C C . ARG A 1 89 ? -1.664 7.625 -9.624 1.00 80.81 89 ARG A C 1
ATOM 696 O O . ARG A 1 89 ? -2.753 7.787 -9.089 1.00 80.81 89 ARG A O 1
ATOM 703 N N . ARG A 1 90 ? -0.582 7.222 -8.955 1.00 73.88 90 ARG A N 1
ATOM 704 C CA . ARG A 1 90 ? -0.595 7.045 -7.498 1.00 73.88 90 ARG A CA 1
ATOM 705 C C . ARG A 1 90 ? -0.843 8.373 -6.779 1.00 73.88 90 ARG A C 1
ATOM 707 O O . ARG A 1 90 ? -1.598 8.386 -5.817 1.00 73.88 90 ARG A O 1
ATOM 714 N N . ALA A 1 91 ? -0.245 9.460 -7.266 1.00 67.31 91 ALA A N 1
ATOM 715 C CA . ALA A 1 91 ? -0.447 10.808 -6.748 1.00 67.31 91 ALA A CA 1
ATOM 716 C C . ALA A 1 91 ? -1.887 11.288 -6.988 1.00 67.31 91 ALA A C 1
ATOM 718 O O . ALA A 1 91 ? -2.574 11.625 -6.034 1.00 67.31 91 ALA A O 1
ATOM 719 N N . GLY A 1 92 ? -2.397 11.190 -8.221 1.00 60.75 92 GLY A N 1
ATOM 720 C CA . GLY A 1 92 ? -3.778 11.579 -8.542 1.00 60.75 92 GLY A CA 1
ATOM 721 C C . GLY A 1 92 ? -4.861 10.703 -7.896 1.00 60.75 92 GLY A C 1
ATOM 722 O O . GLY A 1 92 ? -6.014 11.106 -7.827 1.00 60.75 92 GLY A O 1
ATOM 723 N N . ALA A 1 93 ? -4.512 9.512 -7.400 1.00 55.88 93 ALA A N 1
ATOM 724 C CA . ALA A 1 93 ? -5.410 8.664 -6.614 1.00 55.88 93 ALA A CA 1
ATOM 725 C C . ALA A 1 93 ? -5.390 8.980 -5.103 1.00 55.88 93 ALA A C 1
ATOM 727 O O . ALA A 1 93 ? -6.139 8.355 -4.356 1.00 55.88 93 ALA A O 1
ATOM 728 N N . GLY A 1 94 ? -4.531 9.902 -4.648 1.00 52.50 94 GLY A N 1
ATOM 729 C CA . GLY A 1 94 ? -4.297 10.190 -3.229 1.00 52.50 94 GLY A CA 1
ATOM 730 C C . GLY A 1 94 ? -4.304 11.671 -2.843 1.00 52.50 94 GLY A C 1
ATOM 731 O O . GLY A 1 94 ? -4.011 11.976 -1.690 1.00 52.50 94 GLY A O 1
ATOM 732 N N . SER A 1 95 ? -4.626 12.593 -3.751 1.00 50.91 95 SER A N 1
ATOM 733 C CA . SER A 1 95 ? -4.629 14.027 -3.452 1.00 50.91 95 SER A CA 1
ATOM 734 C C . SER A 1 95 ? -5.813 14.727 -4.107 1.00 50.91 95 SER A C 1
ATOM 736 O O . SER A 1 95 ? -5.710 15.138 -5.252 1.00 50.91 95 SER A O 1
ATOM 738 N N . GLU A 1 96 ? -6.926 14.802 -3.378 1.00 42.56 96 GLU A N 1
ATOM 739 C CA . GLU A 1 96 ? -7.891 15.918 -3.338 1.00 42.56 96 GLU A CA 1
ATOM 740 C C . GLU A 1 96 ? -9.124 15.448 -2.554 1.00 42.56 96 GLU A C 1
ATOM 742 O O . GLU A 1 96 ? -10.167 15.111 -3.106 1.00 42.56 96 GLU A O 1
ATOM 747 N N . SER A 1 97 ? -8.990 15.394 -1.227 1.00 44.19 97 SER A N 1
ATOM 748 C CA . SER A 1 97 ? -10.148 15.563 -0.348 1.00 44.19 97 SER A CA 1
ATOM 749 C C . SER A 1 97 ? -10.048 16.993 0.190 1.00 44.19 97 SER A C 1
ATOM 751 O O . SER A 1 97 ? -9.100 17.280 0.927 1.00 44.19 97 SER A O 1
ATOM 753 N N . PRO A 1 98 ? -10.932 17.921 -0.215 1.00 47.19 98 PRO A N 1
ATOM 754 C CA . PRO A 1 98 ? -10.945 19.260 0.345 1.00 47.19 98 PRO A CA 1
ATOM 755 C C . PRO A 1 98 ? -11.527 19.216 1.765 1.00 47.19 98 PRO A C 1
ATOM 757 O O . PRO A 1 98 ? -12.516 18.534 2.011 1.00 47.19 98 PRO A O 1
ATOM 760 N N . MET A 1 99 ? -10.905 19.995 2.655 1.00 41.41 99 MET A N 1
ATOM 761 C CA . MET A 1 99 ? -11.252 20.282 4.058 1.00 41.41 99 MET A CA 1
ATOM 762 C C . MET A 1 99 ? -10.914 19.241 5.147 1.00 41.41 99 MET A C 1
ATOM 764 O O . MET A 1 99 ? -11.558 18.215 5.303 1.00 41.41 99 MET A O 1
ATOM 768 N N . GLY A 1 100 ? -9.962 19.632 6.007 1.00 44.06 100 GLY A N 1
ATOM 769 C CA . GLY A 1 100 ? -10.316 20.111 7.352 1.00 44.06 100 GLY A CA 1
ATOM 770 C C . GLY A 1 100 ? -10.393 19.089 8.493 1.00 44.06 100 GLY A C 1
ATOM 771 O O . GLY A 1 100 ? -11.422 18.470 8.700 1.00 44.06 100 GLY A O 1
ATOM 772 N N . GLN A 1 101 ? -9.326 19.055 9.302 1.00 42.84 101 GLN A N 1
ATOM 773 C CA . GLN A 1 101 ? -9.312 18.814 10.758 1.00 42.84 101 GLN A CA 1
ATOM 774 C C . GLN A 1 101 ? -9.980 17.522 11.295 1.00 42.84 101 GLN A C 1
ATOM 776 O O . GLN A 1 101 ? -11.164 17.491 11.603 1.00 42.84 101 GLN A O 1
ATOM 781 N N . GLY A 1 102 ? -9.155 16.502 11.589 1.00 49.56 102 GLY A N 1
ATOM 782 C CA . GLY A 1 102 ? -9.344 15.730 12.830 1.00 49.56 102 GLY A CA 1
ATOM 783 C C . GLY A 1 102 ? -9.850 14.281 12.782 1.00 49.56 102 GLY A C 1
ATOM 784 O O . GLY A 1 102 ? -10.363 13.833 13.801 1.00 49.56 102 GLY A O 1
ATOM 785 N N . TYR A 1 103 ? -9.687 13.506 11.700 1.00 43.06 103 TYR A N 1
ATOM 786 C CA . TYR A 1 103 ? -10.084 12.082 11.711 1.00 43.06 103 TYR A CA 1
ATOM 787 C C . TYR A 1 103 ? -8.896 11.105 11.649 1.00 43.06 103 TYR A C 1
ATOM 789 O O . TYR A 1 103 ? -7.987 11.253 10.831 1.00 43.06 103 TYR A O 1
ATOM 797 N N . VAL A 1 104 ? -8.908 10.094 12.526 1.00 51.22 104 VAL A N 1
ATOM 798 C CA . VAL A 1 104 ? -7.860 9.068 12.668 1.00 51.22 104 VAL A CA 1
ATOM 799 C C . VAL A 1 104 ? -7.800 8.205 11.403 1.00 51.22 104 VAL A C 1
ATOM 801 O O . VAL A 1 104 ? -8.680 7.389 11.132 1.00 51.22 104 VAL A O 1
ATOM 804 N N . SER A 1 105 ? -6.739 8.398 10.620 1.00 54.00 105 SER A N 1
ATOM 805 C CA . SER A 1 105 ? -6.473 7.668 9.380 1.00 54.00 105 SER A CA 1
ATOM 806 C C . SER A 1 105 ? -5.974 6.254 9.692 1.00 54.00 105 SER A C 1
ATOM 808 O O . SER A 1 105 ? -4.797 6.043 9.989 1.00 54.00 105 SER A O 1
ATOM 810 N N . TYR A 1 106 ? -6.869 5.265 9.648 1.00 47.75 106 TYR A N 1
ATOM 811 C CA . TYR A 1 106 ? -6.452 3.864 9.598 1.00 47.75 106 TYR A CA 1
ATOM 812 C C . TYR A 1 106 ? -5.769 3.615 8.246 1.00 47.75 106 TYR A C 1
ATOM 814 O O . TYR A 1 106 ? -6.344 3.901 7.201 1.00 47.75 106 TYR A O 1
ATOM 822 N N . GLY A 1 107 ? -4.527 3.128 8.309 1.00 50.34 107 GLY A N 1
ATOM 823 C CA . GLY A 1 107 ? -3.541 3.060 7.228 1.00 50.34 107 GLY A CA 1
ATOM 824 C C . GLY A 1 107 ? -3.903 2.266 5.950 1.00 50.34 107 GLY A C 1
ATOM 825 O O . GLY A 1 107 ? -5.070 2.045 5.641 1.00 50.34 107 GLY A O 1
ATOM 826 N N . PRO A 1 108 ? -2.901 1.819 5.161 1.00 50.03 108 PRO A N 1
ATOM 827 C CA . PRO A 1 108 ? -2.980 1.639 3.696 1.00 50.03 108 PRO A CA 1
ATOM 828 C C . PRO A 1 108 ? -3.926 0.557 3.141 1.00 50.03 108 PRO A C 1
ATOM 830 O O . PRO A 1 108 ? -3.893 0.285 1.943 1.00 50.03 108 PRO A O 1
ATOM 833 N N . PHE A 1 109 ? -4.755 -0.072 3.974 1.00 40.4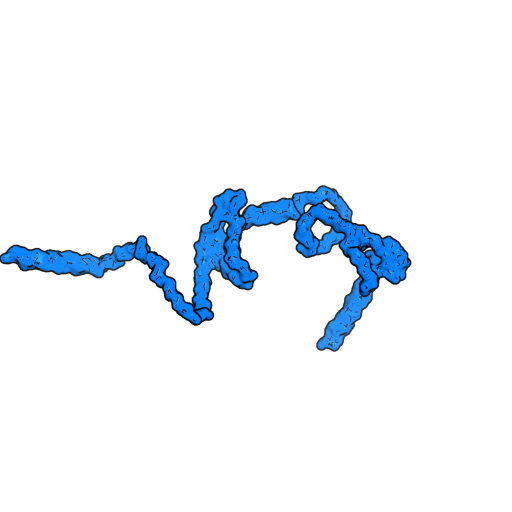1 109 PHE A N 1
ATOM 834 C CA . PHE A 1 109 ? -5.683 -1.145 3.605 1.00 40.41 109 PHE A CA 1
ATOM 835 C C . PHE A 1 109 ? -7.161 -0.736 3.701 1.00 40.41 109 PHE A C 1
ATOM 837 O O . PHE A 1 109 ? -8.046 -1.582 3.837 1.00 40.41 109 PHE A O 1
ATOM 844 N N . ALA A 1 110 ? -7.475 0.553 3.549 1.00 51.59 110 ALA A N 1
ATOM 845 C CA . ALA A 1 110 ? -8.821 0.978 3.174 1.00 51.59 110 ALA A CA 1
ATOM 846 C C . ALA A 1 110 ? -9.089 0.613 1.698 1.00 51.59 110 ALA A C 1
ATOM 848 O O . ALA A 1 110 ? -8.996 1.451 0.812 1.00 51.59 110 ALA A O 1
ATOM 849 N N . SER A 1 111 ? -9.339 -0.681 1.471 1.00 48.84 111 SER A N 1
ATOM 850 C CA . SER A 1 111 ? -9.984 -1.325 0.316 1.00 48.84 111 SER A CA 1
ATOM 851 C C . SER A 1 111 ? -10.113 -0.466 -0.948 1.00 48.84 111 SER A C 1
ATOM 853 O O . SER A 1 111 ? -10.969 0.410 -1.022 1.00 48.84 111 SER A O 1
ATOM 855 N N . PHE A 1 112 ? -9.260 -0.762 -1.935 1.00 44.31 112 PHE A N 1
ATOM 856 C CA . PHE A 1 112 ? -9.419 -0.493 -3.369 1.00 44.31 112 PHE A CA 1
ATOM 857 C C . PHE A 1 112 ? -10.656 0.345 -3.758 1.00 44.31 112 PHE A C 1
ATOM 859 O O . PHE A 1 112 ? -11.736 -0.200 -3.961 1.00 44.31 112 PHE A O 1
ATOM 866 N N . GLY A 1 113 ? -10.485 1.658 -3.952 1.00 54.03 113 GLY A N 1
ATOM 867 C CA . GLY A 1 113 ? -11.374 2.408 -4.849 1.00 54.03 113 GLY A CA 1
ATOM 868 C C . GLY A 1 113 ? -12.156 3.595 -4.294 1.00 54.03 113 GLY A C 1
ATOM 869 O O . GLY A 1 113 ? -12.928 4.149 -5.061 1.00 54.03 113 GLY A O 1
ATOM 870 N N . GLY A 1 114 ? -11.953 4.020 -3.042 1.00 56.09 114 GLY A N 1
ATOM 871 C CA . GLY A 1 114 ? -12.107 5.416 -2.577 1.00 56.09 114 GLY A CA 1
ATOM 872 C C . GLY A 1 114 ? -13.322 6.266 -3.007 1.00 56.09 114 GLY A C 1
ATOM 873 O O . GLY A 1 114 ? -13.214 7.485 -2.959 1.00 56.09 114 GLY A O 1
ATOM 874 N N . ARG A 1 115 ? -14.450 5.696 -3.454 1.00 53.50 115 ARG A N 1
ATOM 875 C CA . ARG A 1 115 ? -15.590 6.475 -3.988 1.00 53.50 115 ARG A CA 1
ATOM 876 C C . ARG A 1 115 ? -16.963 6.068 -3.475 1.00 53.50 115 ARG A C 1
ATOM 878 O O . ARG A 1 115 ? -17.952 6.670 -3.877 1.00 53.50 115 ARG A O 1
ATOM 885 N N . THR A 1 116 ? -17.051 5.081 -2.594 1.00 52.34 116 THR A N 1
ATOM 886 C CA . THR A 1 116 ? -18.301 4.798 -1.888 1.00 52.34 116 THR A CA 1
ATOM 887 C C . THR A 1 116 ? -18.131 5.240 -0.442 1.00 52.34 116 THR A C 1
ATOM 889 O O . THR A 1 116 ? -17.275 4.665 0.243 1.00 52.34 116 THR A O 1
ATOM 892 N N . PRO A 1 117 ? -18.885 6.248 0.042 1.00 62.44 117 PRO A N 1
ATOM 893 C CA . PRO A 1 117 ? -18.938 6.505 1.474 1.00 62.44 117 PRO A CA 1
ATOM 894 C C . PRO A 1 117 ? -19.315 5.192 2.165 1.00 62.44 117 PRO A C 1
ATOM 896 O O . PRO A 1 117 ? -20.226 4.489 1.719 1.00 62.44 117 PRO A O 1
ATOM 899 N N . ARG A 1 118 ? -18.553 4.800 3.193 1.00 70.38 118 ARG A N 1
ATOM 900 C CA . ARG A 1 118 ? -18.882 3.602 3.971 1.00 70.38 118 ARG A CA 1
ATOM 901 C C . ARG A 1 118 ? -20.261 3.836 4.580 1.00 70.38 118 ARG A C 1
ATOM 903 O O . ARG A 1 118 ? -20.467 4.868 5.212 1.00 70.38 118 ARG A O 1
ATOM 910 N N . GLN A 1 119 ? -21.197 2.917 4.354 1.00 79.25 119 GLN A N 1
ATOM 911 C CA . GLN A 1 119 ? -22.482 2.970 5.041 1.00 79.25 119 GLN A CA 1
ATOM 912 C C . GLN A 1 119 ? -22.219 2.718 6.526 1.00 79.25 119 GLN A C 1
ATOM 914 O O . GLN A 1 119 ? -21.626 1.703 6.894 1.00 79.25 119 GLN A O 1
ATOM 919 N N . MET A 1 120 ? -22.597 3.686 7.353 1.00 88.75 120 MET A N 1
ATOM 920 C CA . MET A 1 120 ? -22.583 3.543 8.800 1.00 88.75 120 MET A CA 1
ATOM 921 C C . MET A 1 120 ? -23.851 2.796 9.200 1.00 88.75 120 MET A C 1
ATOM 923 O O . MET A 1 120 ? -24.952 3.164 8.790 1.00 88.75 120 MET A O 1
ATOM 927 N N . HIS A 1 121 ? -23.695 1.718 9.958 1.00 89.19 121 HIS A N 1
ATOM 928 C CA . HIS A 1 121 ? -24.813 0.930 10.454 1.00 89.19 121 HIS A CA 1
ATOM 929 C C . HIS A 1 121 ? -25.057 1.265 11.927 1.00 89.19 121 HIS A C 1
ATOM 931 O O . HIS A 1 121 ? -24.089 1.304 12.694 1.00 89.19 121 HIS A O 1
ATOM 937 N N . PRO A 1 122 ? -26.315 1.490 12.341 1.00 92.31 122 PRO A N 1
ATOM 938 C CA . PRO A 1 122 ? -26.638 1.667 13.746 1.00 92.31 122 PRO A CA 1
ATOM 939 C C . PRO A 1 122 ? -26.465 0.336 14.487 1.00 92.31 122 PRO A C 1
ATOM 941 O O . PRO A 1 122 ? -26.878 -0.723 14.008 1.00 92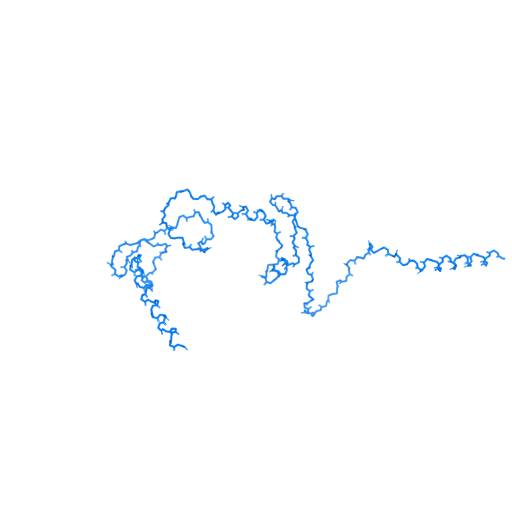.31 122 PRO A O 1
ATOM 944 N N . ALA A 1 123 ? -25.859 0.396 15.663 1.00 93.50 123 ALA A N 1
ATOM 945 C CA . ALA A 1 123 ? -25.684 -0.725 16.568 1.00 93.50 123 ALA A CA 1
ATOM 946 C C . ALA A 1 123 ? -25.825 -0.248 18.016 1.00 93.50 123 ALA A C 1
ATOM 948 O O . ALA A 1 123 ? -25.507 0.890 18.344 1.00 93.50 123 ALA A O 1
ATOM 949 N N . THR A 1 124 ? -26.282 -1.122 18.903 1.00 94.94 124 THR A N 1
ATOM 950 C CA . THR A 1 124 ? -26.329 -0.835 20.341 1.00 94.94 124 THR A CA 1
ATOM 951 C C . THR A 1 124 ? -25.015 -1.272 20.981 1.00 94.94 124 THR A C 1
ATOM 953 O O . THR A 1 124 ? -24.553 -2.390 20.744 1.00 94.94 124 THR A O 1
ATOM 956 N N . CYS A 1 125 ? -24.396 -0.405 21.785 1.00 94.75 125 CYS A N 1
ATOM 957 C CA . CYS A 1 125 ? -23.199 -0.762 22.539 1.00 94.75 125 CYS A CA 1
ATOM 958 C C . CYS A 1 125 ? -23.530 -1.820 23.600 1.00 94.75 125 CYS A C 1
ATOM 960 O O . CYS A 1 125 ? -24.359 -1.587 24.474 1.00 94.75 125 CYS A O 1
ATOM 962 N N . ASP A 1 126 ? -22.812 -2.939 23.588 1.00 95.06 126 ASP A N 1
ATOM 963 C CA . ASP A 1 126 ? -23.023 -4.072 24.499 1.00 95.06 126 ASP A CA 1
ATOM 964 C C . ASP A 1 126 ? -22.680 -3.740 25.966 1.00 95.06 126 ASP A C 1
ATOM 966 O O . ASP A 1 126 ? -23.167 -4.374 26.895 1.00 95.06 126 ASP A O 1
ATOM 970 N N . ARG A 1 127 ? -21.856 -2.706 26.196 1.00 93.88 127 ARG A N 1
ATOM 971 C CA . ARG A 1 127 ? -21.415 -2.307 27.542 1.00 93.88 127 ARG A CA 1
ATOM 972 C C . ARG A 1 127 ? -22.255 -1.197 28.170 1.00 93.88 127 ARG A C 1
ATOM 974 O O . ARG A 1 127 ? -22.569 -1.283 29.351 1.00 93.88 127 ARG A O 1
ATOM 981 N N . CYS A 1 128 ? -22.540 -0.128 27.426 1.00 95.00 128 CYS A N 1
ATOM 982 C CA . CYS A 1 128 ? -23.256 1.041 27.953 1.00 95.00 128 CYS A CA 1
ATOM 983 C C . CYS A 1 128 ? -24.707 1.153 27.467 1.00 95.00 128 CYS A C 1
ATOM 985 O O . CYS A 1 128 ? -25.450 1.955 28.018 1.00 95.00 128 CYS A O 1
ATOM 987 N N . GLY A 1 129 ? -25.118 0.378 26.457 1.00 92.69 129 GLY A N 1
ATOM 988 C CA . GLY A 1 129 ? -26.477 0.410 25.907 1.00 92.69 129 GLY A CA 1
ATOM 989 C C . GLY A 1 129 ? -26.780 1.582 24.966 1.00 92.69 129 GLY A C 1
ATOM 990 O O . GLY A 1 129 ? -27.868 1.625 24.403 1.00 92.69 129 GLY A O 1
ATOM 991 N N . GLU A 1 130 ? -25.841 2.509 24.762 1.00 93.56 130 GLU A N 1
ATOM 992 C CA . GLU A 1 130 ? -26.027 3.667 23.876 1.00 93.56 130 GLU A CA 1
ATOM 993 C C . GLU A 1 130 ? -25.993 3.269 22.390 1.00 93.56 130 GLU A C 1
ATOM 995 O O . GLU A 1 130 ? -25.282 2.330 22.005 1.00 93.56 130 GLU A O 1
ATOM 1000 N N . LEU A 1 131 ? -26.734 3.995 21.547 1.00 91.38 131 LEU A N 1
ATOM 1001 C CA . LEU A 1 131 ? -26.722 3.794 20.097 1.00 91.38 131 LEU A CA 1
ATOM 1002 C C . LEU A 1 131 ? -25.435 4.358 19.487 1.00 91.38 131 LEU A C 1
ATOM 1004 O O . LEU A 1 131 ? -25.084 5.518 19.688 1.00 91.38 131 LEU A O 1
ATOM 1008 N N . THR A 1 132 ? -24.731 3.542 18.706 1.00 90.06 132 THR A N 1
ATOM 1009 C CA . THR A 1 132 ? -23.499 3.928 18.018 1.00 90.06 132 THR A CA 1
ATOM 1010 C C . THR A 1 132 ? -23.495 3.526 16.558 1.00 90.06 132 THR A C 1
ATOM 1012 O O . THR A 1 132 ? -24.191 2.612 16.123 1.00 90.06 132 THR A O 1
ATOM 1015 N N . GLU A 1 133 ? -22.687 4.235 15.781 1.00 89.75 133 GLU A N 1
ATOM 1016 C CA . GLU A 1 133 ? -22.532 3.987 14.358 1.00 89.75 133 GLU A CA 1
ATOM 1017 C C . GLU A 1 133 ? -21.244 3.209 14.086 1.00 89.75 133 GLU A C 1
ATOM 1019 O O . GLU A 1 133 ? -20.153 3.619 14.494 1.00 89.75 133 GLU A O 1
ATOM 1024 N N . VAL A 1 134 ? -21.352 2.096 13.355 1.00 89.25 134 VAL A N 1
ATOM 1025 C CA . VAL A 1 134 ? -20.208 1.245 13.001 1.00 89.25 134 VAL A CA 1
ATOM 1026 C C . VAL A 1 134 ? -20.033 1.089 11.482 1.00 89.25 134 VAL A C 1
ATOM 1028 O O . VAL A 1 134 ? -21.023 0.968 10.762 1.00 89.25 134 VAL A O 1
ATOM 1031 N N . PRO A 1 135 ? -18.788 1.022 10.956 1.00 86.19 135 PRO A N 1
ATOM 1032 C CA . PRO A 1 135 ? -18.535 0.862 9.514 1.00 86.19 135 PRO A CA 1
ATOM 1033 C C . PRO A 1 135 ? -18.810 -0.540 8.944 1.00 86.19 135 PRO A C 1
ATOM 1035 O O . PRO A 1 135 ? -18.480 -0.805 7.787 1.00 86.19 135 PRO A O 1
ATOM 1038 N N . PHE A 1 136 ? -19.293 -1.473 9.765 1.00 85.50 136 PHE A N 1
ATOM 1039 C CA . PHE A 1 136 ? -19.575 -2.858 9.395 1.00 85.50 136 PHE A CA 1
ATOM 1040 C C . PHE A 1 136 ? -20.976 -3.235 9.866 1.00 85.50 136 PHE A C 1
ATOM 1042 O O . PHE A 1 136 ? -21.407 -2.799 10.927 1.00 85.50 136 PHE A O 1
ATOM 1049 N N . MET A 1 137 ? -21.681 -4.067 9.101 1.00 88.62 137 MET A N 1
ATOM 1050 C CA . MET A 1 137 ? -23.003 -4.544 9.505 1.00 88.62 137 MET A CA 1
ATOM 1051 C C . MET A 1 137 ? -22.871 -5.455 10.743 1.00 88.62 137 MET A C 1
ATOM 1053 O O . MET A 1 137 ? -22.180 -6.481 10.652 1.00 88.62 137 MET A O 1
ATOM 1057 N N . PRO A 1 138 ? -23.494 -5.124 11.889 1.00 87.94 138 PRO A N 1
ATOM 1058 C CA . PRO A 1 138 ? -23.462 -5.973 13.075 1.00 87.94 138 PRO A CA 1
ATOM 1059 C C . PRO A 1 138 ? -24.231 -7.274 12.805 1.00 87.94 138 PRO A C 1
ATOM 1061 O O . PRO A 1 138 ? -25.386 -7.250 12.392 1.00 87.94 138 PRO A O 1
ATOM 1064 N N . ARG A 1 139 ? -23.579 -8.424 13.014 1.00 87.56 139 ARG A N 1
ATOM 1065 C CA . ARG A 1 139 ? -24.160 -9.759 12.754 1.00 87.56 139 ARG A CA 1
ATOM 1066 C C . ARG A 1 139 ? -24.710 -10.458 14.001 1.00 87.56 139 ARG A C 1
ATOM 1068 O O . ARG A 1 139 ? -25.254 -11.543 13.883 1.00 87.56 139 ARG A O 1
ATOM 1075 N N . GLY A 1 140 ? -24.547 -9.869 15.187 1.00 86.44 140 GLY A N 1
ATOM 1076 C CA . GLY A 1 140 ? -24.944 -10.476 16.466 1.00 86.44 140 GLY A CA 1
ATOM 1077 C C . GLY A 1 140 ? -23.946 -11.495 17.036 1.00 86.44 140 GLY A C 1
ATOM 1078 O O . GLY A 1 140 ? -23.943 -11.719 18.237 1.00 86.44 140 GLY A O 1
ATOM 1079 N N . ASP A 1 141 ? -23.036 -12.041 16.222 1.00 88.38 141 ASP A N 1
ATOM 1080 C CA . ASP A 1 141 ? -22.030 -13.020 16.681 1.00 88.38 141 ASP A CA 1
ATOM 1081 C C . ASP A 1 141 ? -20.933 -12.425 17.584 1.00 88.38 141 ASP A C 1
ATOM 1083 O O . ASP A 1 141 ? -20.209 -13.151 18.268 1.00 88.38 141 ASP A O 1
ATOM 1087 N N . ARG A 1 142 ? -20.727 -11.103 17.528 1.00 88.62 142 ARG A N 1
ATOM 1088 C CA . ARG A 1 142 ? -19.664 -10.391 18.252 1.00 88.62 142 ARG A CA 1
ATOM 1089 C C . ARG A 1 142 ? -20.217 -9.129 18.908 1.00 88.62 142 ARG A C 1
ATOM 1091 O O . ARG A 1 142 ? -20.998 -8.430 18.258 1.00 88.62 142 ARG A O 1
ATOM 1098 N N . PRO A 1 143 ? -19.774 -8.807 20.138 1.00 91.94 143 PRO A N 1
ATOM 1099 C CA . PRO A 1 143 ? -20.225 -7.612 20.830 1.00 91.94 143 PRO A CA 1
ATOM 1100 C C . PRO A 1 143 ? -19.724 -6.363 20.106 1.00 91.94 143 PRO A C 1
ATOM 1102 O O . PRO A 1 143 ? -18.578 -6.297 19.646 1.00 91.94 143 PRO A O 1
ATOM 1105 N N . VAL A 1 144 ? -20.603 -5.372 20.000 1.00 93.25 144 VAL A N 1
ATOM 1106 C CA . VAL A 1 144 ? -20.297 -4.064 19.422 1.00 93.25 144 VAL A CA 1
ATOM 1107 C C . VAL A 1 144 ? -20.093 -3.068 20.556 1.00 93.25 144 VAL A C 1
ATOM 1109 O O . VAL A 1 144 ? -20.859 -3.050 21.514 1.00 93.25 144 VAL A O 1
ATOM 1112 N N . TYR A 1 145 ? -19.065 -2.228 20.455 1.00 93.38 145 TYR A N 1
ATOM 1113 C CA . TYR A 1 145 ? -18.731 -1.240 21.480 1.00 93.38 145 TYR A CA 1
ATOM 1114 C C . TYR A 1 145 ? -18.650 0.167 20.887 1.00 93.38 145 TYR A C 1
ATOM 1116 O O . TYR A 1 145 ? -18.198 0.340 19.755 1.00 93.38 145 TYR A O 1
ATOM 1124 N N . CYS A 1 146 ? -19.040 1.176 21.673 1.00 92.69 146 CYS A N 1
ATOM 1125 C CA . CYS A 1 146 ? -18.742 2.575 21.364 1.00 92.69 146 CYS A CA 1
ATOM 1126 C C . CYS A 1 146 ? -17.226 2.832 21.390 1.00 92.69 146 CYS A C 1
ATOM 1128 O O . CYS A 1 146 ? -16.473 2.043 21.960 1.00 92.69 146 CYS A O 1
ATOM 1130 N N . SER A 1 147 ? -16.768 3.939 20.802 1.00 88.94 147 SER A N 1
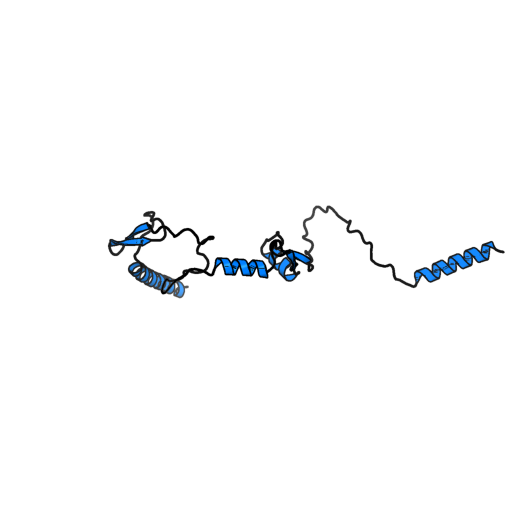ATOM 1131 C CA . SER A 1 147 ? -15.343 4.312 20.754 1.00 88.94 147 SER A CA 1
ATOM 1132 C C . SER A 1 147 ? -14.677 4.305 22.136 1.00 88.94 147 SER A C 1
ATOM 1134 O O . SER A 1 147 ? -13.580 3.769 22.292 1.00 88.94 147 SER A O 1
ATOM 1136 N N . GLU A 1 148 ? -15.365 4.832 23.148 1.00 91.94 148 GLU A N 1
ATOM 1137 C CA . GLU A 1 148 ? -14.877 4.894 24.528 1.00 91.94 148 GLU A CA 1
ATOM 1138 C C . GLU A 1 148 ? -14.816 3.508 25.183 1.00 91.94 148 GLU A C 1
ATOM 1140 O O . GLU A 1 148 ? -13.780 3.103 25.716 1.00 91.94 148 GLU A O 1
ATOM 1145 N N . CYS A 1 149 ? -15.900 2.730 25.093 1.00 94.38 149 CYS A N 1
ATOM 1146 C CA . CYS A 1 149 ? -15.942 1.371 25.635 1.00 94.38 149 CYS A CA 1
ATOM 1147 C C . CYS A 1 149 ? -14.935 0.458 24.930 1.00 94.38 149 CYS A C 1
ATOM 1149 O O . CYS A 1 149 ? -14.301 -0.367 25.588 1.00 94.38 149 CYS A O 1
ATOM 1151 N N . PHE A 1 150 ? -14.752 0.628 23.619 1.00 93.19 150 PHE A N 1
ATOM 1152 C CA . PHE A 1 150 ? -13.772 -0.110 22.835 1.00 93.19 150 PHE A CA 1
ATOM 1153 C C . PHE A 1 150 ? -12.349 0.204 23.292 1.00 93.19 150 PHE A C 1
ATOM 1155 O O . PHE A 1 150 ? -11.574 -0.729 23.467 1.00 93.19 150 PHE A O 1
ATOM 1162 N N . ALA A 1 151 ? -12.012 1.475 23.549 1.00 91.00 151 ALA A N 1
ATOM 1163 C CA . ALA A 1 151 ? -10.695 1.858 24.062 1.00 91.00 151 ALA A CA 1
ATOM 1164 C C . ALA A 1 151 ? -10.383 1.177 25.405 1.00 91.00 151 ALA A C 1
ATOM 1166 O O . ALA A 1 151 ? -9.293 0.632 25.583 1.00 91.00 151 ALA A O 1
ATOM 1167 N N . MET A 1 152 ? -11.362 1.127 26.315 1.00 90.94 152 MET A N 1
ATOM 1168 C CA . MET A 1 152 ? -11.215 0.441 27.603 1.00 90.94 152 MET A CA 1
ATOM 1169 C C . MET A 1 152 ? -11.039 -1.076 27.448 1.00 90.94 152 MET A C 1
ATOM 1171 O O . MET A 1 152 ? -10.167 -1.665 28.083 1.00 90.94 152 MET A O 1
ATOM 1175 N N . VAL A 1 153 ? -11.856 -1.717 26.603 1.00 91.75 153 VAL A N 1
ATOM 1176 C CA . VAL A 1 153 ? -11.749 -3.163 26.339 1.00 91.75 153 VAL A CA 1
ATOM 1177 C C . VAL A 1 153 ? -10.408 -3.483 25.679 1.00 91.75 153 VAL A C 1
ATOM 1179 O O . VAL A 1 153 ? -9.757 -4.450 26.069 1.00 91.75 153 VAL A O 1
ATOM 1182 N N . ARG A 1 154 ? -9.948 -2.652 24.734 1.00 90.81 154 ARG A N 1
ATOM 1183 C CA . ARG A 1 154 ? -8.647 -2.829 24.080 1.00 90.81 154 ARG A CA 1
ATOM 1184 C C . ARG A 1 154 ? -7.504 -2.787 25.086 1.00 90.81 154 ARG A C 1
ATOM 1186 O O . ARG A 1 154 ? -6.699 -3.715 25.091 1.00 90.81 154 ARG A O 1
ATOM 1193 N N . ALA A 1 155 ? -7.477 -1.774 25.953 1.00 89.44 155 ALA A N 1
ATOM 1194 C CA . ALA A 1 155 ? -6.463 -1.652 26.998 1.00 89.44 155 ALA A CA 1
ATOM 1195 C C . ALA A 1 155 ? -6.415 -2.913 27.883 1.00 89.44 155 ALA A C 1
ATOM 1197 O O . ALA A 1 155 ? -5.360 -3.521 28.036 1.00 89.44 155 ALA A O 1
ATOM 1198 N N . ALA A 1 156 ? -7.575 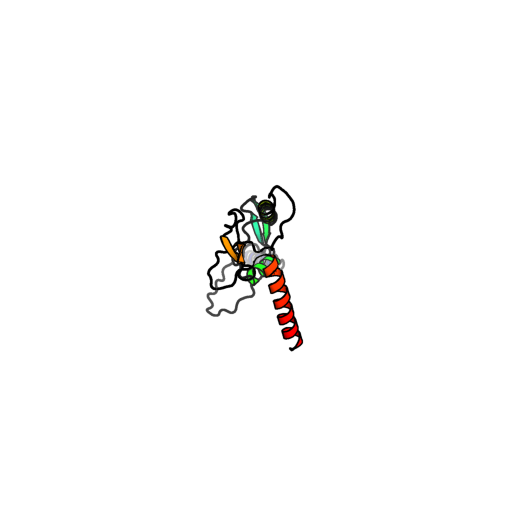-3.402 28.340 1.00 88.62 156 ALA A N 1
ATOM 1199 C CA . ALA A 1 156 ? -7.646 -4.623 29.143 1.00 88.62 156 ALA A CA 1
ATOM 1200 C C . ALA A 1 156 ? -7.152 -5.878 28.389 1.00 88.62 156 ALA A C 1
ATOM 1202 O O . ALA A 1 156 ? -6.493 -6.743 28.969 1.00 88.62 156 ALA A O 1
ATOM 1203 N N . THR A 1 157 ? -7.453 -6.004 27.089 1.00 87.25 157 THR A N 1
ATOM 1204 C CA . THR A 1 157 ? -6.969 -7.142 26.285 1.00 87.25 157 THR A CA 1
ATOM 1205 C C . THR A 1 157 ? -5.458 -7.110 26.050 1.00 87.25 157 THR A C 1
ATOM 1207 O O . THR A 1 157 ? -4.829 -8.172 26.003 1.00 87.25 157 THR A O 1
ATOM 1210 N N . GLU A 1 158 ? -4.868 -5.918 25.931 1.00 85.69 158 GLU A N 1
ATOM 1211 C CA . GLU A 1 158 ? -3.424 -5.729 25.756 1.00 85.69 158 GLU A CA 1
ATOM 1212 C C . GLU A 1 158 ? -2.648 -6.169 26.999 1.00 85.69 158 GLU A C 1
ATOM 1214 O O . GLU A 1 158 ? -1.657 -6.894 26.871 1.00 85.69 158 GLU A O 1
ATOM 1219 N N . ASP A 1 159 ? -3.153 -5.856 28.194 1.00 82.00 159 ASP A N 1
ATOM 1220 C CA . ASP A 1 159 ? -2.555 -6.294 29.459 1.00 82.00 159 ASP A CA 1
ATOM 1221 C C . ASP A 1 159 ? -2.514 -7.825 29.564 1.00 82.00 159 ASP A C 1
ATOM 1223 O O . ASP A 1 159 ? -1.481 -8.421 29.883 1.00 82.00 159 ASP A O 1
ATOM 1227 N N . VAL A 1 160 ? -3.618 -8.500 29.219 1.00 85.19 160 VAL A N 1
ATOM 1228 C CA . VAL A 1 160 ? -3.690 -9.972 29.222 1.00 85.19 160 VAL A CA 1
ATOM 1229 C C . VAL A 1 160 ? -2.712 -10.576 28.212 1.00 85.19 160 VAL A C 1
ATOM 1231 O O . VAL A 1 160 ? -2.052 -11.578 28.510 1.00 85.19 160 VAL A O 1
ATOM 1234 N N . ALA A 1 161 ? -2.589 -9.980 27.023 1.00 85.69 161 ALA A N 1
ATOM 1235 C CA . ALA A 1 161 ? -1.624 -10.413 26.018 1.00 85.69 161 ALA A CA 1
ATOM 1236 C C . ALA A 1 161 ? -0.179 -10.241 26.514 1.00 85.69 161 ALA A C 1
ATOM 1238 O O . ALA A 1 161 ? 0.632 -11.157 26.355 1.00 85.69 161 ALA A O 1
ATOM 1239 N N . GLN A 1 162 ? 0.132 -9.126 27.180 1.00 84.25 162 GLN A N 1
ATOM 1240 C CA . GLN A 1 162 ? 1.462 -8.859 27.719 1.00 84.25 162 GLN A CA 1
ATOM 1241 C C . GLN A 1 162 ? 1.819 -9.802 28.877 1.00 84.25 162 GLN A C 1
ATOM 1243 O O . GLN A 1 162 ? 2.934 -10.326 28.921 1.00 84.25 162 GLN A O 1
ATOM 1248 N N . VAL A 1 163 ? 0.874 -10.093 29.776 1.00 86.62 163 VAL A N 1
ATOM 1249 C CA . VAL A 1 163 ? 1.059 -11.087 30.848 1.00 86.62 163 VAL A CA 1
ATOM 1250 C C . VAL A 1 163 ? 1.311 -12.479 30.267 1.00 86.62 163 VAL A C 1
ATOM 1252 O O . VAL A 1 163 ? 2.195 -13.189 30.743 1.00 86.62 163 VAL A O 1
ATOM 1255 N N . ARG A 1 164 ? 0.580 -12.875 29.215 1.00 87.44 164 ARG A N 1
ATOM 1256 C CA . ARG A 1 164 ? 0.805 -14.154 28.518 1.00 87.44 164 ARG A CA 1
ATOM 1257 C C . ARG A 1 164 ? 2.156 -14.201 27.803 1.00 87.44 164 ARG A C 1
ATOM 1259 O O . ARG A 1 164 ? 2.784 -15.255 27.805 1.00 87.44 164 ARG A O 1
ATOM 1266 N N . ALA A 1 165 ? 2.605 -13.090 27.222 1.00 85.94 165 ALA A N 1
ATOM 1267 C CA . ALA A 1 165 ? 3.898 -12.997 26.548 1.00 85.94 165 ALA A CA 1
ATOM 1268 C C . ALA A 1 165 ? 5.079 -13.120 27.523 1.00 85.94 165 ALA A C 1
ATOM 1270 O O . ALA A 1 165 ? 6.051 -13.787 27.202 1.00 85.94 165 ALA A O 1
ATOM 1271 N N . ARG A 1 166 ? 4.981 -12.539 28.728 1.00 85.94 166 ARG A N 1
ATOM 1272 C CA . ARG A 1 166 ? 6.034 -12.612 29.762 1.00 85.94 166 ARG A CA 1
ATOM 1273 C C . ARG A 1 166 ? 6.172 -13.983 30.432 1.00 85.94 166 ARG A C 1
ATOM 1275 O O . ARG A 1 166 ? 7.154 -14.218 31.122 1.00 85.94 166 ARG A O 1
ATOM 1282 N N . ARG A 1 167 ? 5.169 -14.856 30.297 1.00 84.69 167 ARG A N 1
ATOM 1283 C CA . ARG A 1 167 ? 5.164 -16.218 30.862 1.00 84.69 167 ARG A CA 1
ATOM 1284 C C . ARG A 1 167 ? 5.713 -17.279 29.893 1.00 84.69 167 ARG A C 1
ATOM 1286 O O . ARG A 1 167 ? 5.611 -18.463 30.203 1.00 84.69 167 ARG A O 1
ATOM 1293 N N . ARG A 1 168 ? 6.219 -16.873 28.725 1.00 65.94 168 ARG A N 1
ATOM 1294 C CA . ARG A 1 168 ? 6.906 -17.724 27.743 1.00 65.94 168 ARG A CA 1
ATOM 1295 C C . ARG A 1 168 ? 8.398 -17.449 27.792 1.00 65.94 168 ARG A C 1
ATOM 1297 O O . ARG A 1 168 ? 9.146 -18.424 27.590 1.00 65.94 168 ARG A O 1
#

Mean predicted aligned error: 20.33 Å

pLDDT: mean 75.13, std 17.12, range [40.41, 95.06]

Secondary structure (DSSP, 8-state):
-HHHHHHHHHHHHHHHTTTS----------------S-----------EEEE-TTT--EEEE-HHHHHHHHHTT--SPP-S-HHHHHHHHHHTTS-----S------TTS-TTS-SPPPPEEEE-TTT--EEEESS---SSS----HHHHHHHHHHHHHHHHHHHHT-

Foldseek 3Di:
DVVVVVVVVVVVVVVVVPPPPDPDPPDDDPDDPDPDPDPPPDPPQQAKDWDAAPPPRDIDICHSVNVVVCVVVVNPDDDNHDPVVVVVVVVVVPDDDDDDDDDDDDDDPPDPDPDDDQDWDWDAQPPPRDIDTDSDDDPVPDGDHDPVVVVVVVVVVVVVVVVVVVVD